Protein AF-A0A7W8VBK6-F1 (afdb_monomer_lite)

Radius of gyration: 13.71 Å; chains: 1; bounding box: 39×23×34 Å

Organism: NCBI:txid157465

Secondary structure (DSSP, 8-state):
--HHHHHHS--HHHHHHHHHHHHHHHHHHHTT--PEEEEEEETTTTEEEEEEEETTEESSS-HHHHHTSEEEEEEPPPP-

Sequence (80 aa):
MTALETALRPPLSARLRALPVIAAALLCRAGGTWPDWCTGVALQP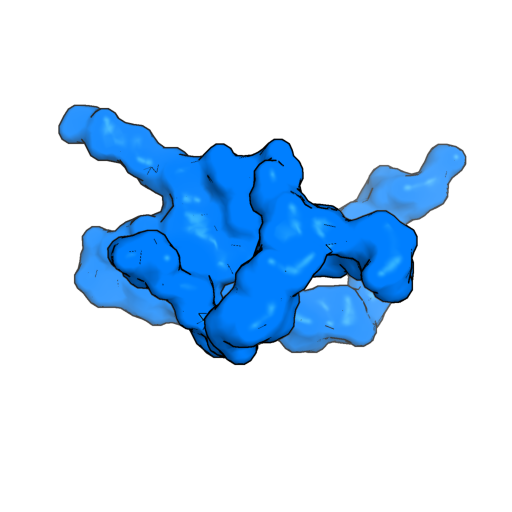SRAHAWVEAEGRPIGEDEQDIALLVTAMRVTRREG

InterPro domains:
  IPR032708 Microcin J25-processing protein McjB, C-terminal [PF13471] (22-65)
  IPR053521 Microcin J25-processing enzyme [NF033537] (22-64)

Foldseek 3Di:
DVVVVCVVPPPPVVVVLCVQQVVVQVVCVVVVHGWKWWWWFAVVVTDIDIFTHDPNHTGPDDPVVCVRTDTPDIDDDDDD

pLDDT: mean 82.52, std 12.29, range [48.22, 94.38]

Structure (mmCIF, N/CA/C/O backbone):
data_AF-A0A7W8VBK6-F1
#
_entry.id   AF-A0A7W8VBK6-F1
#
loop_
_atom_site.group_PDB
_atom_site.id
_atom_site.type_symbol
_atom_site.label_atom_id
_atom_site.label_alt_id
_atom_site.label_comp_id
_atom_site.label_asym_id
_atom_site.label_entity_id
_atom_site.label_seq_id
_atom_site.pdbx_PDB_ins_code
_atom_site.Cartn_x
_atom_site.Cartn_y
_atom_site.Cartn_z
_atom_site.occupancy
_atom_site.B_iso_or_equiv
_atom_site.auth_seq_id
_atom_site.auth_comp_id
_atom_site.auth_asym_id
_atom_site.auth_atom_id
_atom_site.pdbx_PDB_model_num
ATOM 1 N N . MET A 1 1 ? 28.295 -1.184 2.902 1.00 48.22 1 MET A N 1
ATOM 2 C CA . MET A 1 1 ? 27.861 -0.782 4.260 1.00 48.22 1 MET A CA 1
ATOM 3 C C . MET A 1 1 ? 27.216 0.617 4.232 1.00 48.22 1 MET A C 1
ATOM 5 O O . MET A 1 1 ? 27.485 1.439 5.089 1.00 48.22 1 MET A O 1
ATOM 9 N N . THR A 1 2 ? 26.359 0.880 3.234 1.00 56.22 2 THR A N 1
ATOM 10 C CA . THR A 1 2 ? 25.855 2.226 2.854 1.00 56.22 2 THR A CA 1
ATOM 11 C C . THR A 1 2 ? 24.328 2.340 3.013 1.00 56.22 2 THR A C 1
ATOM 13 O O . THR A 1 2 ? 23.770 3.430 3.118 1.00 56.22 2 THR A O 1
ATOM 16 N N . ALA A 1 3 ? 23.640 1.193 3.066 1.00 50.75 3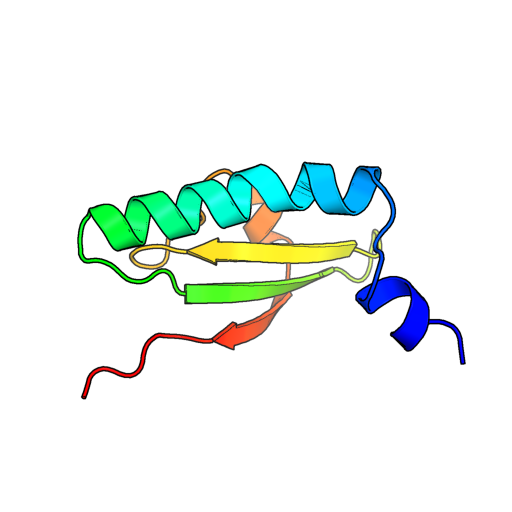 ALA A N 1
ATOM 17 C CA . ALA A 1 3 ? 22.185 1.105 3.164 1.00 50.75 3 ALA A CA 1
ATOM 18 C C . ALA A 1 3 ? 21.644 1.524 4.546 1.00 50.75 3 ALA A C 1
ATOM 20 O O . ALA A 1 3 ? 20.586 2.141 4.614 1.00 50.75 3 ALA A O 1
ATOM 21 N N . LEU A 1 4 ? 22.382 1.253 5.634 1.00 48.34 4 LEU A N 1
ATOM 22 C CA . LEU A 1 4 ? 21.945 1.594 6.996 1.00 48.34 4 LEU A CA 1
ATOM 23 C C . LEU A 1 4 ? 22.044 3.105 7.288 1.00 48.34 4 LEU A C 1
ATOM 25 O O . LEU A 1 4 ? 21.129 3.677 7.867 1.00 48.34 4 LEU A O 1
ATOM 29 N N . GLU A 1 5 ? 23.099 3.771 6.810 1.00 51.44 5 GLU A N 1
ATOM 30 C CA . GLU A 1 5 ? 23.257 5.236 6.904 1.00 51.44 5 GLU A CA 1
ATOM 31 C C . GLU A 1 5 ? 22.173 5.989 6.112 1.00 51.44 5 GLU A C 1
ATOM 33 O O . GLU A 1 5 ? 21.614 6.981 6.583 1.00 51.44 5 GLU A O 1
ATOM 38 N N . THR A 1 6 ? 21.800 5.470 4.935 1.00 55.62 6 THR A N 1
ATOM 39 C CA . THR A 1 6 ? 20.724 6.042 4.105 1.00 55.62 6 THR A CA 1
ATOM 40 C C . THR A 1 6 ? 19.360 5.963 4.801 1.00 55.62 6 THR A C 1
ATOM 42 O O . THR A 1 6 ? 18.535 6.860 4.634 1.00 55.62 6 THR A O 1
ATOM 45 N N . ALA A 1 7 ? 19.120 4.929 5.615 1.00 56.81 7 ALA A N 1
ATOM 46 C CA . ALA A 1 7 ? 17.869 4.773 6.356 1.00 56.81 7 ALA A CA 1
ATOM 47 C C . ALA A 1 7 ? 17.699 5.827 7.468 1.00 56.81 7 ALA A C 1
ATOM 49 O O . ALA A 1 7 ? 16.582 6.277 7.713 1.00 56.81 7 ALA A O 1
ATOM 50 N N . LEU A 1 8 ? 18.793 6.265 8.108 1.00 65.19 8 LEU A N 1
ATOM 51 C CA . LEU A 1 8 ? 18.741 7.257 9.191 1.00 65.19 8 LEU A CA 1
ATOM 52 C C . LEU A 1 8 ? 18.510 8.685 8.667 1.00 65.19 8 LEU A C 1
ATOM 54 O O . LEU A 1 8 ? 17.890 9.515 9.334 1.00 65.19 8 LEU A O 1
ATOM 58 N N . ARG A 1 9 ? 18.995 8.983 7.456 1.00 76.19 9 ARG A N 1
ATOM 59 C CA . ARG A 1 9 ? 18.791 10.266 6.772 1.00 76.19 9 ARG A CA 1
ATOM 60 C C . ARG A 1 9 ? 18.542 10.048 5.277 1.00 76.19 9 ARG A C 1
ATOM 62 O O . ARG A 1 9 ? 19.439 10.287 4.471 1.00 76.19 9 ARG A O 1
ATOM 69 N N . PRO A 1 10 ? 17.311 9.696 4.879 1.00 69.75 10 PRO A N 1
ATOM 70 C CA . PRO A 1 10 ? 16.994 9.521 3.468 1.00 69.75 10 PRO A CA 1
ATOM 71 C C . PRO A 1 10 ? 17.156 10.847 2.702 1.00 69.75 10 PRO A C 1
ATOM 73 O O . PRO A 1 10 ? 16.969 11.918 3.304 1.00 69.75 10 PRO A O 1
ATOM 76 N N . PRO A 1 11 ? 17.479 10.809 1.395 1.00 79.06 11 PRO A N 1
ATOM 77 C CA . PRO A 1 11 ? 17.554 12.005 0.560 1.00 79.06 11 PRO A CA 1
ATOM 78 C C . PRO A 1 11 ? 16.204 12.735 0.532 1.00 79.06 11 PRO A C 1
ATOM 80 O O . PRO A 1 11 ? 15.148 12.126 0.714 1.00 79.06 11 PRO A O 1
ATOM 83 N N . LEU A 1 12 ? 16.221 14.050 0.292 1.00 75.62 12 LEU A N 1
ATOM 84 C CA . LEU A 1 12 ? 15.010 14.883 0.299 1.00 75.62 12 LEU A CA 1
ATOM 85 C C . LEU A 1 12 ? 13.930 14.359 -0.662 1.00 75.62 12 LEU A C 1
ATOM 87 O O . LEU A 1 12 ? 12.754 14.360 -0.316 1.00 75.62 12 LEU A O 1
ATOM 91 N N . SER A 1 13 ? 14.331 13.836 -1.822 1.00 69.75 13 SER A N 1
ATOM 92 C CA . SER A 1 13 ? 13.432 13.210 -2.798 1.00 69.75 13 SER A CA 1
ATOM 93 C C . SER A 1 13 ? 12.661 12.017 -2.223 1.00 69.75 13 SER A C 1
ATOM 95 O O . SER A 1 13 ? 11.463 11.887 -2.460 1.00 69.75 13 SER A O 1
ATOM 97 N N . ALA A 1 14 ? 13.315 11.173 -1.422 1.00 67.50 14 ALA A N 1
ATOM 98 C CA . ALA A 1 14 ? 12.665 10.055 -0.743 1.00 67.50 14 ALA A CA 1
ATOM 99 C C . ALA A 1 14 ? 11.741 10.535 0.389 1.00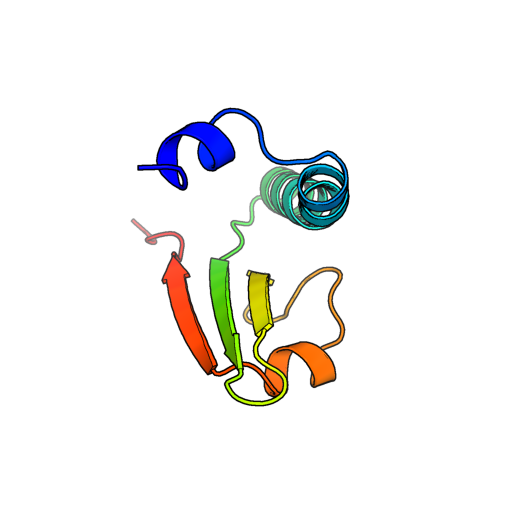 67.50 14 ALA A C 1
ATOM 101 O O . ALA A 1 14 ? 10.649 9.998 0.552 1.00 67.50 14 ALA A O 1
ATOM 102 N N . ARG A 1 15 ? 12.129 11.585 1.129 1.00 73.00 15 ARG A N 1
ATOM 103 C CA . ARG A 1 15 ? 11.279 12.182 2.179 1.00 73.00 15 ARG A CA 1
ATOM 104 C C . ARG A 1 15 ? 10.000 12.780 1.608 1.00 73.00 15 ARG A C 1
ATOM 106 O O . ARG A 1 15 ? 8.928 12.507 2.130 1.00 73.00 15 ARG A O 1
ATOM 113 N N . LEU A 1 16 ? 10.107 13.557 0.530 1.00 73.00 16 LEU A N 1
ATOM 114 C CA . LEU A 1 16 ? 8.955 14.181 -0.126 1.00 73.00 16 LEU A CA 1
ATOM 115 C C . LEU A 1 16 ? 7.977 13.134 -0.671 1.00 73.00 16 LEU A C 1
ATOM 117 O O . LEU A 1 16 ? 6.772 13.314 -0.539 1.00 73.00 16 LEU A O 1
ATOM 121 N N . ARG A 1 17 ? 8.482 12.013 -1.203 1.00 70.31 17 ARG A N 1
ATOM 122 C CA . ARG A 1 17 ? 7.647 10.880 -1.638 1.00 70.31 17 ARG A CA 1
ATOM 123 C C . ARG A 1 17 ? 6.929 10.166 -0.490 1.00 70.31 17 ARG A C 1
ATOM 125 O O . ARG A 1 17 ? 5.869 9.602 -0.716 1.00 70.31 17 ARG A O 1
ATOM 132 N N . ALA A 1 18 ? 7.474 10.200 0.725 1.00 75.00 18 ALA A N 1
ATOM 133 C CA . ALA A 1 18 ? 6.856 9.568 1.890 1.00 75.00 18 ALA A CA 1
ATOM 134 C C . ALA A 1 18 ? 5.766 10.433 2.552 1.00 75.00 18 ALA A C 1
ATOM 136 O O . ALA A 1 18 ? 4.917 9.898 3.263 1.00 75.00 18 ALA A O 1
ATOM 137 N N . LEU A 1 19 ? 5.771 11.756 2.341 1.00 79.06 19 LEU A N 1
ATOM 138 C CA . LEU A 1 19 ? 4.825 12.666 2.999 1.00 79.06 19 LEU A CA 1
ATOM 139 C C . LEU A 1 19 ? 3.349 12.330 2.716 1.00 79.06 19 LEU A C 1
ATOM 141 O O . LEU A 1 19 ? 2.595 12.274 3.687 1.00 79.06 19 LEU A O 1
ATOM 145 N N . PRO A 1 20 ? 2.914 12.061 1.466 1.00 80.38 20 PRO A N 1
ATOM 146 C CA . PRO A 1 20 ? 1.520 11.706 1.191 1.00 80.38 20 PRO A CA 1
ATOM 147 C C . PRO A 1 20 ? 1.094 10.410 1.884 1.00 80.38 20 PRO A C 1
ATOM 149 O O . PRO A 1 20 ? 0.027 10.366 2.486 1.00 80.38 20 PRO A O 1
ATOM 152 N N . VAL A 1 21 ? 1.956 9.388 1.878 1.00 81.25 21 VAL A N 1
ATOM 153 C CA . VAL A 1 21 ? 1.699 8.081 2.508 1.00 81.25 21 VAL A CA 1
ATOM 154 C C . VAL A 1 21 ? 1.545 8.225 4.025 1.00 81.25 21 VAL A C 1
ATOM 156 O O . VAL A 1 21 ? 0.611 7.688 4.619 1.00 81.25 21 VAL A O 1
ATOM 159 N N . ILE A 1 22 ? 2.426 9.000 4.666 1.00 84.88 22 ILE A N 1
ATOM 160 C CA . ILE A 1 22 ? 2.350 9.262 6.110 1.00 84.88 22 ILE A CA 1
ATOM 161 C C . ILE A 1 22 ? 1.111 10.104 6.443 1.00 84.88 22 ILE A C 1
ATOM 163 O O . ILE A 1 22 ? 0.414 9.801 7.409 1.00 84.88 22 ILE A O 1
ATOM 167 N N . ALA A 1 23 ? 0.809 11.135 5.650 1.00 86.62 23 ALA A N 1
ATOM 168 C CA . ALA A 1 23 ? -0.379 11.963 5.843 1.00 86.62 23 ALA A CA 1
ATOM 169 C C . ALA A 1 23 ? -1.674 11.143 5.703 1.00 86.62 23 ALA A C 1
ATOM 171 O O . ALA A 1 23 ? -2.556 11.252 6.554 1.00 86.62 23 ALA A O 1
ATOM 172 N N . ALA A 1 24 ? -1.758 10.275 4.690 1.00 85.62 24 ALA A N 1
ATOM 173 C CA . ALA A 1 24 ? -2.857 9.332 4.507 1.00 85.62 24 ALA A CA 1
ATOM 174 C C . ALA A 1 24 ? -3.011 8.399 5.717 1.00 85.62 24 ALA A C 1
ATOM 176 O O . ALA A 1 24 ? -4.108 8.262 6.254 1.00 85.62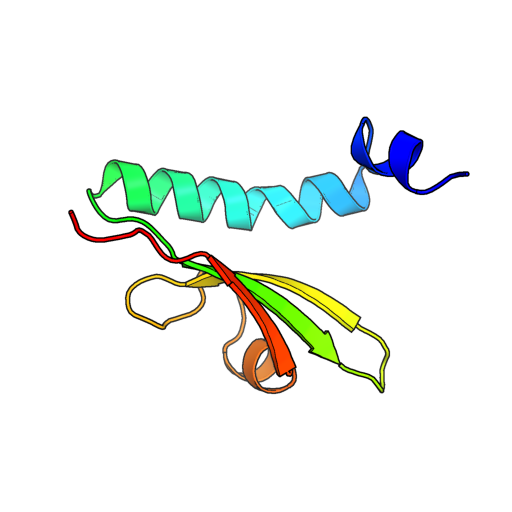 24 ALA A O 1
ATOM 177 N N . ALA A 1 25 ? -1.909 7.829 6.215 1.00 87.12 25 ALA A N 1
ATOM 178 C CA . ALA A 1 25 ? -1.945 6.961 7.388 1.00 87.12 25 ALA A CA 1
ATOM 179 C C . ALA A 1 25 ? -2.423 7.686 8.659 1.00 87.12 25 ALA A C 1
ATOM 181 O O . ALA A 1 25 ? -3.197 7.129 9.443 1.00 87.12 25 ALA A O 1
ATOM 182 N N . LEU A 1 26 ? -1.992 8.936 8.859 1.00 89.62 26 LEU A N 1
ATOM 183 C CA . LEU A 1 26 ? -2.460 9.772 9.966 1.00 89.62 26 LEU A CA 1
ATOM 184 C C . LEU A 1 26 ? -3.955 10.090 9.844 1.00 89.62 26 LEU A C 1
ATOM 186 O O . LEU A 1 26 ? -4.660 10.045 10.852 1.00 89.62 26 LEU A O 1
ATOM 190 N N . LEU A 1 27 ? -4.446 10.359 8.632 1.00 87.38 27 LEU A N 1
ATOM 191 C CA . LEU A 1 27 ? -5.864 10.609 8.377 1.00 87.38 27 LEU A CA 1
ATOM 192 C C . LEU A 1 27 ? -6.722 9.364 8.648 1.00 87.38 27 LEU A C 1
ATOM 194 O O . LEU A 1 27 ? -7.728 9.471 9.347 1.00 87.38 27 LEU A O 1
ATOM 198 N N . CYS A 1 28 ? -6.303 8.181 8.182 1.00 86.44 28 CYS A N 1
ATOM 199 C CA . CYS A 1 28 ? -6.966 6.913 8.511 1.00 86.44 28 CYS A CA 1
ATOM 200 C C . CYS A 1 28 ? -7.075 6.722 10.026 1.00 86.44 28 CYS A C 1
ATOM 202 O O . CYS A 1 28 ? -8.158 6.447 10.548 1.00 86.44 28 CYS A O 1
ATOM 204 N N . ARG A 1 29 ? -5.968 6.969 10.740 1.00 86.56 29 ARG A N 1
ATOM 205 C CA . ARG A 1 29 ? -5.914 6.845 12.199 1.00 86.56 29 ARG A CA 1
ATOM 206 C C . ARG A 1 29 ? -6.826 7.842 12.908 1.00 86.56 29 ARG A C 1
ATOM 208 O O . ARG A 1 29 ? -7.464 7.470 13.890 1.00 86.56 29 ARG A O 1
ATOM 215 N N . ALA A 1 30 ? -6.910 9.079 12.423 1.00 89.06 30 ALA A N 1
ATOM 216 C CA . ALA A 1 30 ? -7.855 10.067 12.939 1.00 89.06 30 ALA A CA 1
ATOM 217 C C . ALA A 1 30 ? -9.318 9.627 12.728 1.00 89.06 30 ALA A C 1
ATOM 219 O O . ALA A 1 30 ? -10.164 9.910 13.570 1.00 89.06 30 ALA A O 1
ATOM 220 N N . GLY A 1 31 ? -9.598 8.883 11.653 1.00 86.06 31 GLY A N 1
ATOM 221 C CA . GLY A 1 31 ? -10.897 8.264 11.369 1.00 86.06 31 GLY A CA 1
ATOM 222 C C . GLY A 1 31 ? -11.158 6.922 12.069 1.00 86.06 31 GLY A C 1
ATOM 223 O O . GLY A 1 31 ? -12.156 6.279 11.766 1.00 86.06 31 GLY A O 1
ATOM 224 N N . GLY A 1 32 ? -10.280 6.464 12.971 1.00 87.25 32 GLY A N 1
ATOM 225 C CA . GLY A 1 32 ? -10.454 5.208 13.717 1.00 87.25 32 GLY A CA 1
ATOM 226 C C . GLY A 1 32 ? -10.094 3.930 12.948 1.00 87.25 32 GLY A C 1
ATOM 227 O O . GLY A 1 32 ? -10.195 2.835 13.502 1.00 87.25 32 GLY A O 1
ATOM 228 N N . THR A 1 33 ? -9.620 4.057 11.709 1.00 84.94 33 THR A N 1
ATOM 229 C CA . THR A 1 33 ? -9.165 2.933 10.880 1.00 84.94 33 THR A CA 1
ATOM 230 C C . THR A 1 33 ? -7.645 2.824 10.923 1.00 84.94 33 THR A C 1
ATOM 232 O O . THR A 1 33 ? -6.936 3.778 11.252 1.00 84.94 33 THR A O 1
ATOM 235 N N . TRP A 1 34 ? -7.122 1.640 10.625 1.00 86.94 34 TRP A N 1
ATOM 236 C CA . TRP A 1 34 ? -5.688 1.451 10.445 1.00 86.94 34 TRP A CA 1
ATOM 237 C C . TRP A 1 34 ? -5.442 1.011 9.018 1.00 86.94 34 TRP A C 1
ATOM 239 O O . TRP A 1 34 ? -6.074 0.048 8.592 1.00 86.94 34 TRP A O 1
ATOM 249 N N . PRO A 1 35 ? -4.549 1.692 8.290 1.00 91.06 35 PRO A N 1
ATOM 250 C CA . PRO A 1 35 ? -4.192 1.225 6.975 1.00 91.06 35 PRO A CA 1
ATOM 251 C C . PRO A 1 35 ? -3.282 0.000 7.073 1.00 91.06 35 PRO A C 1
ATOM 253 O O . PRO A 1 35 ? -2.500 -0.147 8.022 1.00 91.06 35 PRO A O 1
ATOM 256 N N . ASP A 1 36 ? -3.320 -0.811 6.029 1.00 92.38 36 ASP A N 1
ATOM 257 C CA . ASP A 1 36 ? -2.314 -1.821 5.761 1.00 92.38 36 ASP A CA 1
ATOM 258 C C . ASP A 1 36 ? -1.101 -1.165 5.107 1.00 92.38 36 ASP A C 1
ATOM 260 O O . ASP A 1 36 ? -1.223 -0.383 4.162 1.00 92.38 36 ASP A O 1
ATOM 264 N N . TRP A 1 37 ? 0.091 -1.498 5.591 1.00 91.94 37 TRP A N 1
ATOM 265 C CA . TRP A 1 37 ? 1.341 -1.023 5.006 1.00 91.94 37 TRP A CA 1
ATOM 266 C C . TRP A 1 37 ? 1.837 -2.034 3.993 1.00 91.94 37 TRP A C 1
ATOM 268 O O . TRP A 1 37 ? 2.101 -3.182 4.350 1.00 91.94 37 TRP A O 1
ATOM 278 N N . CYS A 1 38 ? 2.006 -1.605 2.751 1.00 93.12 38 CYS A N 1
ATOM 279 C CA . CYS A 1 38 ? 2.418 -2.475 1.665 1.00 93.12 38 CYS A CA 1
ATOM 280 C C . CYS A 1 38 ? 3.748 -2.011 1.072 1.00 93.12 38 CYS A C 1
ATOM 282 O O . CYS A 1 38 ? 4.013 -0.816 0.934 1.00 93.12 38 CYS A O 1
ATOM 284 N N . THR A 1 39 ? 4.588 -2.970 0.692 1.00 92.81 39 THR A N 1
ATOM 285 C CA . THR A 1 39 ? 5.724 -2.746 -0.198 1.00 92.81 39 THR A CA 1
ATOM 286 C C . THR A 1 39 ? 5.642 -3.709 -1.367 1.00 92.81 39 THR A C 1
ATOM 288 O O . THR A 1 39 ? 5.214 -4.857 -1.229 1.00 92.81 39 THR A O 1
ATOM 291 N N . GLY A 1 40 ? 6.061 -3.246 -2.535 1.00 93.62 40 GLY A N 1
ATOM 292 C CA . GLY A 1 40 ? 5.944 -4.000 -3.770 1.00 93.62 40 GLY A CA 1
ATOM 293 C C . GLY A 1 40 ? 7.075 -3.687 -4.721 1.00 93.62 40 GLY A C 1
ATOM 294 O O . GLY A 1 40 ? 7.723 -2.636 -4.639 1.00 93.62 40 GLY A O 1
ATOM 295 N N . VAL A 1 41 ? 7.328 -4.647 -5.601 1.00 94.38 41 VAL A N 1
ATOM 296 C CA . VAL A 1 41 ? 8.432 -4.599 -6.549 1.00 94.38 41 VAL A CA 1
ATOM 297 C C . VAL A 1 41 ? 7.953 -4.909 -7.961 1.00 94.38 41 VAL A C 1
ATOM 299 O O . VAL A 1 41 ? 7.098 -5.767 -8.168 1.00 94.38 41 VAL A O 1
ATOM 302 N N . ALA A 1 42 ? 8.539 -4.224 -8.935 1.00 92.69 42 ALA A N 1
ATOM 303 C CA . ALA A 1 42 ? 8.490 -4.593 -10.344 1.00 92.69 42 ALA A CA 1
ATOM 304 C C . ALA A 1 42 ? 9.920 -4.821 -10.831 1.00 92.69 42 ALA A C 1
ATOM 306 O O . ALA A 1 42 ? 10.836 -4.104 -10.424 1.00 92.69 42 ALA A O 1
ATOM 307 N N . LEU A 1 43 ? 10.119 -5.827 -11.684 1.00 88.31 43 LEU A N 1
ATOM 308 C CA . LEU A 1 43 ? 11.447 -6.155 -12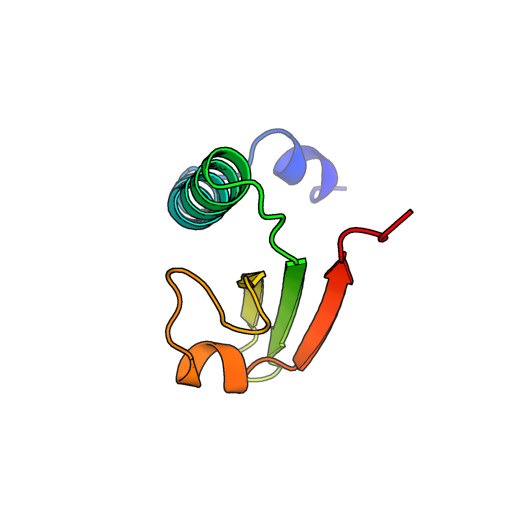.210 1.00 88.31 43 LEU A CA 1
ATOM 309 C C . LEU A 1 43 ? 11.825 -5.275 -13.406 1.00 88.31 43 LEU A C 1
ATOM 311 O O . LEU A 1 43 ? 12.990 -4.901 -13.532 1.00 88.31 43 LEU A O 1
ATOM 315 N N . GLN A 1 44 ? 10.865 -4.920 -14.269 1.00 84.56 44 GLN A N 1
ATOM 316 C CA . GLN A 1 44 ? 11.105 -4.102 -15.460 1.00 84.56 44 GLN A CA 1
ATOM 317 C C . GLN A 1 44 ? 9.933 -3.139 -15.730 1.00 84.56 44 GLN A C 1
ATOM 319 O O . GLN A 1 44 ? 8.835 -3.606 -16.026 1.00 84.56 44 GLN A O 1
ATOM 324 N N . PRO A 1 45 ? 10.161 -1.811 -15.666 1.00 83.50 45 PRO A N 1
ATOM 325 C CA . PRO A 1 45 ? 11.349 -1.166 -15.095 1.00 83.50 45 PRO A CA 1
ATOM 326 C C . PRO A 1 45 ? 11.508 -1.525 -13.609 1.00 83.50 45 PRO A C 1
ATOM 328 O O . PRO A 1 45 ? 10.516 -1.695 -12.901 1.00 83.50 45 PRO A O 1
ATOM 331 N N . SER A 1 46 ? 12.751 -1.650 -13.130 1.00 85.06 46 SER A N 1
ATOM 332 C CA . SER A 1 46 ? 12.992 -2.011 -11.732 1.00 85.06 46 SER A CA 1
ATOM 333 C C . SER A 1 46 ? 12.450 -0.917 -10.809 1.00 85.06 46 SER A C 1
ATOM 335 O O . SER A 1 46 ? 12.975 0.201 -10.799 1.00 85.06 46 SER A O 1
ATOM 337 N N . ARG A 1 47 ? 11.413 -1.230 -10.032 1.00 86.75 47 ARG A N 1
ATOM 338 C CA . ARG A 1 47 ? 10.765 -0.301 -9.098 1.00 86.75 47 ARG A CA 1
ATOM 339 C C . ARG A 1 47 ? 10.594 -0.993 -7.757 1.00 86.75 47 ARG A C 1
ATOM 341 O O . ARG A 1 47 ? 10.137 -2.126 -7.707 1.00 86.75 47 ARG A O 1
ATOM 348 N N . ALA A 1 48 ? 10.930 -0.288 -6.685 1.00 88.38 48 ALA A N 1
ATOM 349 C CA . ALA A 1 48 ? 10.468 -0.597 -5.341 1.00 88.38 48 ALA A CA 1
ATOM 350 C C . ALA A 1 48 ? 9.571 0.558 -4.897 1.00 88.38 48 ALA A C 1
ATOM 352 O O . ALA A 1 48 ? 9.941 1.725 -5.062 1.00 88.38 48 ALA A O 1
ATOM 353 N N . HIS A 1 49 ? 8.388 0.240 -4.383 1.00 90.19 49 HIS A N 1
ATOM 354 C CA . HIS A 1 49 ? 7.405 1.230 -3.956 1.00 90.19 49 HIS A CA 1
ATOM 355 C C . HIS A 1 49 ? 6.775 0.805 -2.636 1.00 90.19 49 HIS A C 1
ATOM 357 O O . HIS A 1 49 ? 6.604 -0.387 -2.383 1.00 90.19 49 HIS A O 1
ATOM 363 N N . ALA A 1 50 ? 6.451 1.784 -1.800 1.00 89.69 50 ALA A N 1
ATOM 364 C CA . ALA A 1 50 ? 5.746 1.577 -0.546 1.00 89.69 50 ALA A CA 1
ATOM 365 C C . ALA A 1 50 ? 4.485 2.437 -0.558 1.00 89.69 50 ALA A C 1
ATOM 367 O O . ALA A 1 50 ? 4.563 3.615 -0.904 1.00 89.69 50 ALA A O 1
ATOM 368 N N . TRP A 1 51 ? 3.355 1.848 -0.181 1.00 91.31 51 TRP A N 1
ATOM 369 C CA . TRP A 1 51 ? 2.056 2.512 -0.130 1.00 91.31 51 TRP A CA 1
ATOM 370 C C . TRP A 1 51 ? 1.259 2.042 1.086 1.00 91.31 51 TRP A C 1
ATOM 372 O O . TRP A 1 51 ? 1.663 1.128 1.811 1.00 91.31 51 TRP A O 1
ATOM 382 N N . VAL A 1 52 ? 0.124 2.694 1.312 1.00 92.31 52 VAL A N 1
ATOM 383 C CA . VAL A 1 52 ? -0.857 2.298 2.321 1.00 92.31 52 VAL A CA 1
ATOM 384 C C . VAL A 1 52 ? -2.179 1.959 1.654 1.00 92.31 52 VAL A C 1
ATOM 386 O O . VAL A 1 52 ? -2.566 2.606 0.679 1.00 92.31 52 VAL A O 1
ATOM 389 N N . GLU A 1 53 ? -2.873 0.961 2.188 1.00 91.81 53 GLU A N 1
ATOM 390 C CA . GLU A 1 53 ? -4.224 0.597 1.769 1.00 91.81 53 GLU A CA 1
ATOM 391 C C . GLU A 1 53 ? -5.205 0.763 2.927 1.00 91.81 53 GLU A C 1
ATOM 393 O O . GLU A 1 53 ? -4.904 0.373 4.051 1.00 91.81 53 GLU A O 1
ATOM 398 N N . ALA A 1 54 ? -6.388 1.309 2.660 1.00 88.00 54 ALA A N 1
ATOM 399 C CA . ALA A 1 54 ? -7.527 1.229 3.573 1.00 88.00 54 ALA A CA 1
ATOM 400 C C . ALA A 1 54 ? -8.619 0.402 2.902 1.00 88.00 54 ALA A C 1
ATOM 402 O O . ALA A 1 54 ? -8.962 0.664 1.750 1.00 88.00 54 ALA A O 1
ATOM 403 N N . GLU A 1 55 ? -9.141 -0.605 3.606 1.00 86.81 55 GLU A N 1
ATOM 404 C CA . GLU A 1 55 ? -10.164 -1.516 3.067 1.00 86.81 55 GLU A CA 1
ATOM 405 C C . GLU A 1 55 ? -9.741 -2.158 1.727 1.00 86.81 55 GLU A C 1
ATOM 407 O O . GLU A 1 55 ? -10.530 -2.281 0.790 1.00 86.81 55 GLU A O 1
ATOM 412 N N . GLY A 1 56 ? -8.454 -2.507 1.602 1.00 88.19 56 GLY A N 1
ATOM 413 C CA . GLY A 1 56 ? -7.876 -3.093 0.387 1.00 88.19 56 GLY A CA 1
ATOM 414 C C . GLY A 1 56 ? -7.700 -2.125 -0.789 1.00 88.19 56 GLY A C 1
ATOM 415 O O . GLY A 1 56 ? -7.419 -2.573 -1.899 1.00 88.19 56 GLY A O 1
ATOM 416 N N . ARG A 1 57 ? -7.865 -0.811 -0.578 1.00 88.75 57 ARG A N 1
ATOM 417 C CA . ARG A 1 57 ? -7.722 0.212 -1.624 1.00 88.75 57 ARG A CA 1
ATOM 418 C C . ARG A 1 57 ? -6.499 1.093 -1.388 1.00 88.75 57 ARG A C 1
ATOM 420 O O . ARG A 1 57 ? -6.375 1.632 -0.285 1.00 88.75 57 ARG A O 1
ATOM 427 N N . PRO A 1 58 ? -5.625 1.295 -2.388 1.00 90.75 58 PRO A N 1
ATOM 428 C CA . PRO A 1 58 ? -4.447 2.138 -2.228 1.00 90.75 58 PRO A CA 1
ATOM 429 C C . PRO A 1 58 ? -4.839 3.612 -2.057 1.00 90.75 58 PRO A C 1
ATOM 431 O O . PRO A 1 58 ? -5.721 4.120 -2.748 1.00 90.75 58 PRO A O 1
ATOM 434 N N . ILE A 1 59 ? -4.191 4.310 -1.120 1.00 86.88 59 ILE A N 1
ATOM 435 C CA . ILE A 1 59 ? -4.489 5.716 -0.811 1.00 86.88 59 ILE A CA 1
ATOM 436 C C . ILE A 1 59 ? -3.430 6.629 -1.419 1.00 86.88 59 ILE A C 1
ATOM 438 O O . ILE A 1 59 ? -2.248 6.499 -1.113 1.00 86.88 59 ILE A O 1
ATOM 442 N N . GLY A 1 60 ? -3.867 7.612 -2.210 1.00 83.56 60 GLY A N 1
ATOM 443 C CA . GLY A 1 60 ? -2.972 8.614 -2.801 1.00 83.56 60 GLY A CA 1
ATOM 444 C C . GLY A 1 60 ? -2.088 8.074 -3.927 1.00 83.56 60 GLY A C 1
ATOM 445 O O . GLY A 1 60 ? -1.148 8.753 -4.330 1.00 83.56 60 GLY A O 1
ATOM 446 N N . GLU A 1 61 ? -2.401 6.881 -4.429 1.00 87.44 61 GLU A N 1
ATOM 447 C CA . GLU A 1 61 ? -1.707 6.203 -5.519 1.00 87.44 61 GLU A CA 1
ATOM 448 C C . GLU A 1 61 ? -2.705 5.883 -6.635 1.00 87.44 61 GLU A C 1
ATOM 450 O O . GLU A 1 61 ? -3.902 5.724 -6.383 1.00 87.44 61 GLU A O 1
ATOM 455 N N . ASP A 1 62 ? -2.212 5.767 -7.865 1.00 89.75 62 ASP A N 1
ATOM 456 C CA . ASP A 1 62 ? -3.011 5.265 -8.979 1.00 89.75 62 ASP A CA 1
ATOM 457 C C . ASP A 1 62 ? -3.150 3.733 -8.870 1.00 89.75 62 ASP A C 1
ATOM 459 O O . ASP A 1 62 ? -2.158 3.014 -8.729 1.00 89.75 62 ASP A O 1
ATOM 463 N N . GLU A 1 63 ? -4.384 3.219 -8.910 1.00 90.25 63 GLU A N 1
ATOM 464 C CA . GLU A 1 63 ? -4.658 1.781 -8.781 1.00 90.25 63 GLU A CA 1
ATOM 465 C C . GLU A 1 63 ? -3.973 0.959 -9.894 1.00 90.25 63 GLU A C 1
ATOM 467 O O . GLU A 1 63 ? -3.519 -0.159 -9.638 1.00 90.25 63 GLU A O 1
ATOM 472 N N . GLN A 1 64 ? -3.837 1.508 -11.108 1.00 91.06 64 GLN A N 1
ATOM 473 C CA . GLN A 1 64 ? -3.154 0.841 -12.219 1.00 91.06 64 GLN A CA 1
ATOM 474 C C . GLN A 1 64 ? -1.643 0.786 -11.998 1.00 91.06 64 GLN A C 1
ATOM 476 O O . GLN A 1 64 ? -1.024 -0.237 -12.287 1.00 91.06 64 GLN A O 1
ATOM 481 N N . ASP A 1 65 ? -1.051 1.838 -11.429 1.00 90.50 65 ASP A N 1
ATOM 482 C CA . ASP A 1 65 ? 0.372 1.845 -11.074 1.00 90.50 65 ASP A CA 1
ATOM 483 C C . ASP A 1 65 ? 0.695 0.798 -10.002 1.00 90.50 65 ASP A C 1
ATOM 485 O O . ASP A 1 65 ? 1.738 0.141 -10.069 1.00 90.50 65 ASP A O 1
ATOM 489 N N . ILE A 1 66 ? -0.191 0.635 -9.014 1.00 92.75 66 ILE A N 1
ATOM 490 C CA . ILE A 1 66 ? -0.032 -0.366 -7.954 1.00 92.75 66 ILE A CA 1
ATOM 491 C C . ILE A 1 66 ? -0.238 -1.783 -8.494 1.00 92.75 66 ILE A C 1
ATOM 493 O O . ILE A 1 66 ? 0.505 -2.684 -8.111 1.00 92.75 66 ILE A O 1
ATOM 497 N N . ALA A 1 67 ? -1.169 -1.989 -9.429 1.00 91.50 67 ALA A N 1
ATOM 498 C CA . ALA A 1 67 ? -1.427 -3.299 -10.033 1.00 91.50 67 ALA A CA 1
ATOM 499 C C . ALA A 1 67 ? -0.223 -3.877 -10.802 1.00 91.50 67 ALA A C 1
ATOM 501 O O . ALA A 1 67 ? -0.135 -5.090 -10.997 1.00 91.50 67 ALA A O 1
ATOM 502 N N . LEU A 1 68 ? 0.719 -3.028 -11.224 1.00 93.50 68 LEU A N 1
ATOM 503 C CA . LEU A 1 68 ? 1.970 -3.452 -11.862 1.00 93.50 68 LEU A CA 1
ATOM 504 C C . LEU A 1 68 ? 3.015 -3.977 -10.863 1.00 93.50 68 LEU A C 1
ATOM 506 O O . LEU A 1 68 ? 4.040 -4.524 -11.275 1.00 93.50 68 LEU A O 1
ATOM 510 N N . LEU A 1 69 ? 2.793 -3.791 -9.562 1.00 92.75 69 LEU A N 1
ATOM 511 C CA . LEU A 1 69 ? 3.701 -4.221 -8.508 1.00 92.75 69 LEU A CA 1
ATOM 512 C C . LEU A 1 69 ? 3.275 -5.581 -7.961 1.00 92.75 69 LEU A C 1
ATOM 514 O O . LEU A 1 69 ? 2.118 -5.808 -7.618 1.00 92.75 69 LEU A O 1
ATOM 518 N N . VAL A 1 70 ? 4.245 -6.474 -7.777 1.00 93.50 70 VAL A N 1
ATOM 519 C CA . VAL A 1 70 ? 4.045 -7.658 -6.940 1.00 93.50 70 VAL A CA 1
ATOM 520 C C . VAL A 1 70 ? 4.256 -7.240 -5.489 1.00 93.50 70 VAL A C 1
ATOM 522 O O . VAL A 1 70 ? 5.347 -6.783 -5.133 1.00 93.50 70 VAL A O 1
ATOM 525 N N . THR A 1 71 ? 3.233 -7.394 -4.647 1.00 93.88 71 THR A N 1
ATOM 526 C CA . THR A 1 71 ? 3.337 -7.122 -3.206 1.00 93.88 71 THR A CA 1
ATOM 527 C C . THR A 1 71 ? 4.345 -8.073 -2.568 1.00 93.88 71 THR A C 1
ATOM 529 O O . THR A 1 71 ? 4.132 -9.282 -2.512 1.00 93.88 71 THR A O 1
ATOM 532 N N . ALA A 1 72 ? 5.452 -7.517 -2.081 1.00 91.88 72 ALA A N 1
ATOM 533 C CA . ALA A 1 72 ? 6.531 -8.255 -1.435 1.00 91.88 72 ALA A CA 1
ATOM 534 C C . ALA A 1 72 ? 6.299 -8.394 0.076 1.00 91.88 72 ALA A C 1
ATOM 536 O O . ALA A 1 72 ? 6.600 -9.434 0.657 1.00 91.88 72 ALA A O 1
ATOM 537 N N . MET A 1 73 ? 5.756 -7.355 0.718 1.00 92.81 73 MET A N 1
ATOM 538 C CA . MET A 1 73 ? 5.408 -7.368 2.137 1.00 92.81 73 MET A CA 1
ATOM 539 C C . MET A 1 73 ? 4.120 -6.582 2.367 1.00 92.81 73 MET A C 1
ATOM 541 O O . MET A 1 73 ? 3.971 -5.474 1.856 1.00 92.81 73 MET A O 1
ATOM 545 N N . ARG A 1 74 ? 3.224 -7.130 3.190 1.00 93.75 74 ARG A N 1
ATOM 546 C CA . ARG A 1 74 ? 2.073 -6.416 3.746 1.00 93.75 74 ARG A CA 1
ATOM 547 C C . ARG A 1 74 ? 2.077 -6.563 5.264 1.00 93.75 74 ARG A C 1
ATOM 549 O O . ARG A 1 74 ? 2.203 -7.673 5.776 1.00 93.75 74 ARG A O 1
ATOM 556 N N . VAL A 1 75 ? 1.938 -5.451 5.974 1.00 91.44 75 VAL A N 1
ATOM 557 C CA . VAL A 1 75 ? 1.768 -5.408 7.428 1.00 91.44 75 VAL A CA 1
ATOM 558 C C 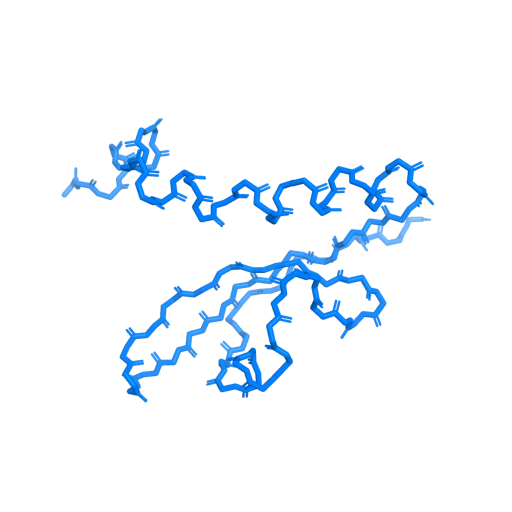. VAL A 1 75 ? 0.370 -4.890 7.705 1.00 91.44 75 VAL A C 1
ATOM 560 O O . VAL A 1 75 ? 0.105 -3.700 7.538 1.00 91.44 75 VAL A O 1
ATOM 563 N N . THR A 1 76 ? -0.509 -5.798 8.115 1.00 90.25 76 THR A N 1
ATOM 564 C CA . THR A 1 76 ? -1.883 -5.476 8.490 1.00 90.25 76 THR A CA 1
ATOM 565 C C . THR A 1 76 ? -1.997 -5.254 9.992 1.00 90.25 76 THR A C 1
ATOM 567 O O . THR A 1 76 ? -1.211 -5.794 10.787 1.00 90.25 76 THR A O 1
ATOM 570 N N . ARG A 1 77 ? -2.979 -4.454 10.421 1.00 83.31 77 ARG A N 1
ATOM 571 C CA . ARG A 1 77 ? -3.331 -4.416 11.844 1.00 83.31 77 ARG A CA 1
ATOM 572 C C . ARG A 1 77 ? -3.875 -5.790 12.230 1.00 83.31 77 ARG A C 1
ATOM 574 O O . ARG A 1 77 ? -4.837 -6.267 11.643 1.00 83.31 77 ARG A O 1
ATOM 581 N N . ARG A 1 78 ? -3.292 -6.405 13.259 1.00 72.81 78 ARG A N 1
ATOM 582 C CA . ARG A 1 78 ? -3.914 -7.567 13.900 1.00 72.81 78 ARG A CA 1
ATOM 583 C C . ARG A 1 78 ? -5.164 -7.095 14.638 1.00 72.81 78 ARG A C 1
ATOM 585 O O . ARG A 1 78 ? -5.051 -6.274 15.551 1.00 72.81 78 ARG A O 1
ATOM 592 N N . GLU A 1 79 ? -6.330 -7.576 14.223 1.00 67.12 79 GLU A N 1
ATOM 593 C CA . GLU A 1 79 ? -7.517 -7.545 15.076 1.00 67.12 79 GLU A CA 1
ATOM 594 C C . GLU A 1 79 ? -7.219 -8.413 16.305 1.00 67.12 79 GLU A C 1
ATOM 596 O O . GLU A 1 79 ? -6.647 -9.500 16.179 1.00 67.12 79 GLU A O 1
ATOM 601 N N . GLY A 1 80 ? -7.472 -7.862 17.489 1.00 53.88 80 GLY A N 1
ATOM 602 C CA . GLY A 1 80 ? -7.226 -8.502 18.780 1.00 53.88 80 GLY A CA 1
ATOM 603 C C . GLY A 1 80 ? -8.526 -8.727 19.519 1.00 53.88 80 GLY A C 1
ATOM 604 O O . GLY A 1 80 ? -9.481 -7.968 19.238 1.00 53.88 80 GLY A O 1
#